Protein AF-A0A7J9YFL6-F1 (afdb_monomer_lite)

Radius of gyration: 21.91 Å; chains: 1; bounding box: 48×43×54 Å

Structure (mmCIF, N/CA/C/O backbone):
data_AF-A0A7J9YFL6-F1
#
_entry.id   AF-A0A7J9YFL6-F1
#
loop_
_atom_site.group_PDB
_atom_site.id
_atom_site.type_symbol
_atom_site.label_atom_id
_atom_site.label_alt_id
_atom_site.label_comp_id
_atom_site.label_asym_id
_atom_site.label_entity_id
_atom_site.label_seq_id
_atom_site.pdbx_PDB_ins_code
_atom_site.Cartn_x
_atom_site.Cartn_y
_atom_site.Cartn_z
_atom_site.occupancy
_atom_site.B_iso_or_equiv
_atom_site.auth_seq_id
_atom_site.auth_comp_id
_atom_site.auth_asym_id
_atom_site.auth_atom_id
_atom_site.pdbx_PDB_model_num
ATOM 1 N N . MET A 1 1 ? -25.007 23.472 7.859 1.00 44.50 1 MET A N 1
ATOM 2 C CA . MET A 1 1 ? -24.014 23.256 6.782 1.00 44.50 1 MET A CA 1
ATOM 3 C C . MET A 1 1 ? -22.906 22.399 7.370 1.00 44.50 1 MET A C 1
ATOM 5 O O . MET A 1 1 ? -22.323 22.822 8.357 1.00 44.50 1 MET A O 1
ATOM 9 N N . SER A 1 2 ? -22.709 21.169 6.888 1.00 56.66 2 SER A N 1
ATOM 10 C CA . SER A 1 2 ? -21.661 20.284 7.422 1.00 56.66 2 SER A CA 1
ATOM 11 C C . SER A 1 2 ? -20.312 20.705 6.846 1.00 56.66 2 SER A C 1
ATOM 13 O O . SER A 1 2 ? -20.183 20.802 5.625 1.00 56.66 2 SER A O 1
ATOM 15 N N . THR A 1 3 ? -19.331 20.993 7.699 1.00 69.69 3 THR A N 1
ATOM 16 C CA . THR A 1 3 ? -17.956 21.263 7.265 1.00 69.69 3 THR A CA 1
ATOM 17 C C . THR A 1 3 ? -17.416 20.027 6.538 1.00 69.69 3 THR A C 1
ATOM 19 O O . THR A 1 3 ? -17.546 18.919 7.068 1.00 69.69 3 THR A O 1
ATOM 22 N N . PRO A 1 4 ? -16.836 20.168 5.333 1.00 81.75 4 PRO A N 1
ATOM 23 C CA . PRO A 1 4 ? -16.277 19.032 4.613 1.00 81.75 4 PRO A CA 1
ATOM 24 C C . PRO A 1 4 ? -15.150 18.388 5.426 1.00 81.75 4 PRO A C 1
ATOM 26 O O . PRO A 1 4 ? -14.317 19.082 6.011 1.00 81.75 4 PRO A O 1
ATOM 29 N N . LEU A 1 5 ? -15.128 17.053 5.465 1.00 87.81 5 LEU A N 1
ATOM 30 C CA . LEU A 1 5 ? -14.093 16.313 6.183 1.00 87.81 5 LEU A CA 1
ATOM 31 C C . LEU A 1 5 ? -12.713 16.560 5.554 1.00 87.81 5 LEU A C 1
ATOM 33 O O . LEU A 1 5 ? -12.601 16.597 4.320 1.00 87.81 5 LEU A O 1
ATOM 37 N N . PRO A 1 6 ? -11.654 16.679 6.375 1.00 92.31 6 PRO A N 1
ATOM 38 C CA . PRO A 1 6 ? -10.295 16.771 5.869 1.00 92.31 6 PRO A CA 1
ATOM 39 C C . PRO A 1 6 ? -9.916 15.492 5.122 1.00 92.31 6 PRO A C 1
ATOM 41 O O . PRO A 1 6 ? -10.384 14.392 5.427 1.00 92.31 6 PRO A O 1
ATOM 44 N N . GLU A 1 7 ? -9.055 15.639 4.123 1.00 91.00 7 GLU A N 1
ATOM 45 C CA . GLU A 1 7 ? -8.517 14.499 3.393 1.00 91.00 7 GLU A CA 1
ATOM 46 C C . GLU A 1 7 ? -7.484 13.754 4.240 1.00 91.00 7 GLU A C 1
ATOM 48 O O . GLU A 1 7 ? -6.645 14.375 4.893 1.00 91.00 7 GLU A O 1
ATOM 53 N N . LEU A 1 8 ? -7.527 12.420 4.221 1.00 90.81 8 LEU A N 1
ATOM 54 C CA . LEU A 1 8 ? -6.522 11.604 4.889 1.00 90.81 8 LEU A CA 1
ATOM 55 C C . LEU A 1 8 ? -5.181 11.700 4.139 1.00 90.81 8 LEU A C 1
ATOM 57 O O . LEU A 1 8 ? -5.118 11.279 2.980 1.00 90.81 8 LEU A O 1
ATOM 61 N N . PRO A 1 9 ? -4.083 12.155 4.772 1.00 90.12 9 PRO A N 1
ATOM 62 C CA . PRO A 1 9 ? -2.817 12.314 4.070 1.00 90.12 9 PRO A CA 1
ATOM 63 C C . PRO A 1 9 ? -2.311 11.009 3.467 1.00 90.12 9 PRO A C 1
ATOM 65 O O . PRO A 1 9 ? -2.304 9.951 4.098 1.00 90.12 9 PRO A O 1
ATOM 68 N N . SER A 1 10 ? -1.875 11.090 2.216 1.00 87.62 10 SER A N 1
ATOM 69 C CA . SER A 1 10 ? -1.287 9.972 1.472 1.00 87.62 10 SER A CA 1
ATOM 70 C C . SER A 1 10 ? 0.238 9.913 1.562 1.00 87.62 10 SER A C 1
ATOM 72 O O . SER A 1 10 ? 0.836 8.905 1.173 1.00 87.62 10 SER A O 1
ATOM 74 N N . ASP A 1 11 ? 0.859 10.985 2.048 1.00 86.25 11 ASP A N 1
ATOM 75 C CA . ASP A 1 11 ? 2.299 11.090 2.220 1.00 86.25 11 ASP A CA 1
ATOM 76 C C . ASP A 1 11 ? 2.753 10.308 3.460 1.00 86.25 11 ASP A C 1
ATOM 78 O O . ASP A 1 11 ? 2.223 10.466 4.558 1.00 86.25 11 ASP A O 1
ATOM 82 N N . SER A 1 12 ? 3.752 9.449 3.280 1.00 86.25 12 SER A N 1
ATOM 83 C CA . SER A 1 12 ? 4.366 8.679 4.361 1.00 86.25 12 SER A CA 1
ATOM 84 C C . SER A 1 12 ? 5.232 9.506 5.313 1.00 86.25 12 SER A C 1
ATOM 86 O O . SER A 1 12 ? 5.595 8.999 6.372 1.00 86.25 12 SER A O 1
ATOM 88 N N . ALA A 1 13 ? 5.595 10.737 4.945 1.00 89.06 13 ALA A N 1
ATOM 89 C CA . ALA A 1 13 ? 6.302 11.666 5.822 1.00 89.06 13 ALA A CA 1
ATOM 90 C C . ALA A 1 13 ? 5.373 12.313 6.862 1.00 89.06 13 ALA A C 1
ATOM 92 O O . ALA A 1 13 ? 5.846 12.802 7.884 1.00 89.06 13 ALA A O 1
ATOM 93 N N . ILE A 1 14 ? 4.059 12.283 6.622 1.00 91.00 14 ILE A N 1
ATOM 94 C CA . ILE A 1 14 ? 3.061 12.929 7.469 1.00 91.00 14 ILE A CA 1
ATOM 95 C C . ILE A 1 14 ? 2.416 11.881 8.379 1.00 91.00 14 ILE A C 1
ATOM 97 O O . ILE A 1 14 ? 1.869 10.875 7.917 1.00 91.00 14 ILE A O 1
ATOM 101 N N . GLU A 1 15 ? 2.470 12.127 9.685 1.00 94.25 15 GLU A N 1
ATOM 102 C CA . GLU A 1 15 ? 1.662 11.418 10.675 1.00 94.25 15 GLU A CA 1
ATOM 103 C C . GLU A 1 15 ? 0.515 12.325 11.125 1.00 94.25 15 GLU A C 1
ATOM 105 O O . GLU A 1 15 ? 0.723 13.501 11.420 1.00 94.25 15 GLU A O 1
ATOM 110 N N . VAL A 1 16 ? -0.698 11.779 11.179 1.00 94.94 16 VAL A N 1
ATOM 111 C CA . VAL A 1 16 ? -1.877 12.479 11.698 1.00 94.94 16 VAL A CA 1
ATOM 112 C C . VAL A 1 16 ? -2.422 11.761 12.912 1.00 94.94 16 VAL A C 1
ATOM 114 O O . VAL A 1 16 ? -2.411 10.534 12.963 1.00 94.94 16 VAL A O 1
ATOM 117 N N . THR A 1 17 ? -2.919 12.521 13.881 1.00 95.81 17 THR A N 1
ATOM 118 C CA . THR A 1 17 ? -3.626 11.976 15.042 1.00 95.81 17 THR A CA 1
ATOM 119 C C . THR A 1 17 ? -5.070 12.445 15.011 1.00 95.81 17 THR A C 1
ATOM 121 O O . THR A 1 17 ? -5.335 13.605 14.704 1.00 95.81 17 THR A O 1
ATOM 124 N N . ALA A 1 18 ? -6.000 11.539 15.294 1.00 94.69 18 ALA A N 1
ATOM 125 C CA . ALA A 1 18 ? -7.423 11.839 15.317 1.00 94.69 18 ALA A CA 1
ATOM 126 C C . ALA A 1 18 ? -8.166 10.940 16.304 1.00 94.69 18 ALA A C 1
ATOM 128 O O . ALA A 1 18 ? -7.716 9.838 16.620 1.00 94.69 18 ALA A O 1
ATOM 129 N N . GLU A 1 19 ? -9.331 11.403 16.746 1.00 95.12 19 GLU A N 1
ATOM 130 C CA . GLU A 1 19 ? -10.288 10.570 17.461 1.00 95.12 19 GLU A CA 1
ATOM 131 C C . GLU A 1 19 ? -11.126 9.780 16.452 1.00 95.12 19 GLU A C 1
ATOM 133 O O . GLU A 1 19 ? -11.719 10.341 15.528 1.00 95.12 19 GLU A O 1
ATOM 138 N N . ALA A 1 20 ? -11.146 8.466 16.619 1.00 94.00 20 ALA A N 1
ATOM 139 C CA . ALA A 1 20 ? -11.902 7.533 15.809 1.00 94.00 20 ALA A CA 1
ATOM 140 C C . ALA A 1 20 ? -13.027 6.912 16.639 1.00 94.00 20 ALA A C 1
ATOM 142 O O . ALA A 1 20 ? -12.893 6.776 17.852 1.00 94.00 20 ALA A O 1
ATOM 143 N N . ILE A 1 21 ? -14.117 6.505 15.993 1.00 94.94 21 ILE A N 1
ATOM 144 C CA . ILE A 1 21 ? -15.266 5.895 16.671 1.00 94.94 21 ILE A CA 1
ATOM 145 C C . ILE A 1 21 ? -15.431 4.468 16.171 1.00 94.94 21 ILE A C 1
ATOM 147 O O . ILE A 1 21 ? -15.525 4.230 14.964 1.00 94.94 21 ILE A O 1
ATOM 151 N N . THR A 1 22 ? -15.492 3.507 17.081 1.00 94.00 22 THR A N 1
ATOM 152 C CA . THR A 1 22 ? -15.840 2.132 16.729 1.00 94.00 22 THR A CA 1
ATOM 153 C C . THR A 1 22 ? -17.333 2.032 16.441 1.00 94.00 22 THR A C 1
ATOM 155 O O . THR A 1 22 ? -18.182 2.460 17.218 1.00 94.00 22 THR A O 1
ATOM 158 N N . THR A 1 23 ? -17.682 1.495 15.282 1.00 93.88 23 THR A N 1
ATOM 159 C CA . THR A 1 23 ? -19.060 1.405 14.798 1.00 93.88 23 THR A CA 1
ATOM 160 C C . THR A 1 23 ? -19.306 -0.005 14.293 1.00 93.88 23 THR A C 1
ATOM 162 O O . THR A 1 23 ? -18.478 -0.550 13.560 1.00 93.88 23 THR A O 1
ATOM 165 N N . ASP A 1 24 ? -20.432 -0.598 14.683 1.00 92.88 24 ASP A N 1
ATOM 166 C CA . ASP A 1 24 ? -20.901 -1.830 14.056 1.00 92.88 24 ASP A CA 1
ATOM 167 C C . ASP A 1 24 ? -21.482 -1.498 12.679 1.00 92.88 24 ASP A C 1
ATOM 169 O O . ASP A 1 24 ? -22.399 -0.685 12.547 1.00 92.88 24 ASP A O 1
ATOM 173 N N . VAL A 1 25 ? -20.914 -2.111 11.647 1.00 89.81 25 VAL A N 1
ATOM 174 C CA . VAL A 1 25 ? -21.395 -2.015 10.277 1.00 89.81 25 VAL A CA 1
ATOM 175 C C . VAL A 1 25 ? -21.675 -3.426 9.783 1.00 89.81 25 VAL A C 1
ATOM 177 O O . VAL A 1 25 ? -20.756 -4.173 9.451 1.00 89.81 25 VAL A O 1
ATOM 180 N N . SER A 1 26 ? -22.958 -3.785 9.702 1.00 89.06 26 SER A N 1
ATOM 181 C CA . SER A 1 26 ? -23.414 -5.103 9.228 1.00 89.06 26 SER A CA 1
ATOM 182 C C . SER A 1 26 ? -22.810 -6.284 10.009 1.00 89.06 26 SER A C 1
ATOM 184 O O . SER A 1 26 ? -22.372 -7.269 9.413 1.00 89.06 26 SER A O 1
ATOM 186 N N . GLY A 1 27 ? -22.738 -6.180 11.340 1.00 88.69 27 GLY A N 1
ATOM 187 C CA . GLY A 1 27 ? -22.167 -7.202 12.223 1.00 88.69 27 GLY A CA 1
ATOM 188 C C . GLY A 1 27 ? -20.637 -7.210 12.246 1.00 88.69 27 GLY A C 1
ATOM 189 O O . GLY A 1 27 ? -20.019 -8.151 12.748 1.00 88.69 27 GLY A O 1
ATOM 190 N N . GLN A 1 28 ? -19.997 -6.192 11.665 1.00 90.00 28 GLN A N 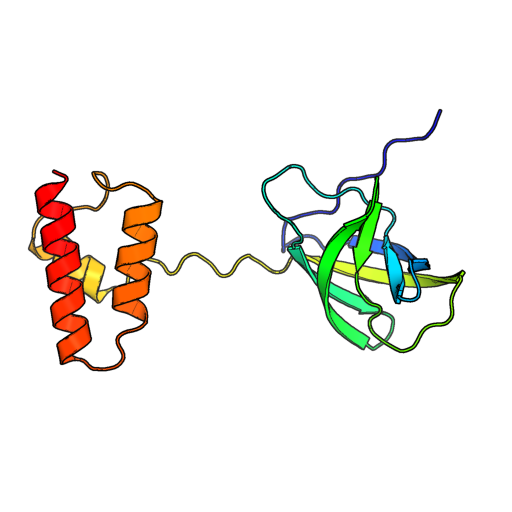1
ATOM 191 C CA . GLN A 1 28 ? -18.551 -6.024 11.690 1.00 90.00 28 GLN A CA 1
ATOM 192 C C . GLN A 1 28 ? -18.186 -4.745 12.422 1.00 90.00 28 GLN A C 1
ATOM 194 O O . GLN A 1 28 ? -18.510 -3.646 11.979 1.00 90.00 28 GLN A O 1
ATOM 199 N N . LEU A 1 29 ? -17.423 -4.884 13.503 1.00 93.25 29 LEU A N 1
ATOM 200 C CA . LEU A 1 29 ? -16.865 -3.730 14.186 1.00 93.25 29 LEU A CA 1
ATOM 201 C C . LEU A 1 29 ? -15.764 -3.092 13.330 1.00 93.25 29 LEU A C 1
ATOM 203 O O . LEU A 1 29 ? -14.748 -3.726 13.008 1.00 93.25 29 LEU A O 1
ATOM 207 N N . LEU A 1 30 ? -15.980 -1.832 12.966 1.00 94.94 30 LEU A N 1
ATOM 208 C CA . LEU A 1 30 ? -15.056 -0.995 12.215 1.00 94.94 30 LEU A CA 1
ATOM 209 C C . LEU A 1 30 ? -14.657 0.220 13.041 1.00 94.94 30 LEU A C 1
ATOM 211 O O . LEU A 1 30 ? -15.452 0.771 13.789 1.00 94.94 30 LEU A O 1
ATOM 215 N N . LEU A 1 31 ? -13.426 0.671 12.858 1.00 95.00 31 LEU A N 1
ATOM 216 C CA . LEU A 1 31 ? -12.934 1.939 13.364 1.00 95.00 31 LEU A CA 1
ATOM 217 C C . LEU A 1 31 ? -13.167 3.013 12.295 1.00 95.00 31 LEU A C 1
ATOM 219 O O . LEU A 1 31 ? -12.503 2.994 11.255 1.00 95.00 31 LEU A O 1
ATOM 223 N N . VAL A 1 32 ? -14.115 3.918 12.540 1.00 95.19 32 VAL A N 1
ATOM 224 C CA . VAL A 1 32 ? -14.492 5.010 11.634 1.00 95.19 32 VAL A CA 1
ATOM 225 C C . VAL A 1 32 ? -13.681 6.257 11.966 1.00 95.19 32 VAL A C 1
ATOM 227 O O . VAL A 1 32 ? -13.661 6.726 13.102 1.00 95.19 32 VAL A O 1
ATOM 230 N N . LEU A 1 33 ? -13.017 6.800 10.952 1.00 95.00 33 LEU A N 1
ATOM 231 C CA . LEU A 1 33 ? -12.080 7.909 11.056 1.00 95.00 33 LEU A CA 1
ATOM 232 C C . LEU A 1 33 ? -12.712 9.213 10.535 1.00 95.00 33 LEU A C 1
ATOM 234 O O . LEU A 1 33 ? -13.501 9.177 9.584 1.00 95.00 33 LEU A O 1
ATOM 238 N N . PRO A 1 34 ? -12.343 10.383 11.090 1.00 94.88 34 PRO A N 1
ATOM 239 C CA . PRO A 1 34 ? -12.900 11.679 10.702 1.00 94.88 34 PRO A CA 1
ATOM 240 C C . PRO A 1 34 ? -12.207 12.258 9.456 1.00 94.88 34 PRO A C 1
ATOM 242 O O . PRO A 1 34 ? -11.945 13.455 9.380 1.00 94.88 34 PRO A O 1
ATOM 245 N N . PHE A 1 35 ? -11.898 11.411 8.474 1.00 93.88 35 PHE A N 1
ATOM 246 C CA . PHE A 1 35 ? -11.253 11.816 7.229 1.00 93.88 35 PHE A CA 1
ATOM 247 C C . PHE A 1 35 ? -12.007 11.271 6.029 1.00 93.88 35 PHE A C 1
ATOM 249 O O . PHE A 1 35 ? -12.477 10.130 6.061 1.00 93.88 35 PHE A O 1
ATOM 256 N N . ARG A 1 36 ? -12.029 12.039 4.941 1.00 91.25 36 ARG A N 1
ATOM 257 C CA . ARG A 1 36 ? -12.367 11.510 3.617 1.00 91.25 36 ARG A CA 1
ATOM 258 C C . ARG A 1 36 ? -11.140 10.859 2.982 1.00 91.25 36 ARG A C 1
ATOM 260 O O . ARG A 1 36 ? -10.001 11.233 3.262 1.00 91.25 36 ARG A O 1
ATOM 267 N N . MET A 1 37 ? -11.371 9.885 2.109 1.00 86.06 37 MET A N 1
ATOM 268 C CA . MET A 1 37 ? -10.293 9.274 1.332 1.00 86.06 37 MET A CA 1
ATOM 269 C C . MET A 1 37 ? -9.829 10.250 0.230 1.00 86.06 37 MET A C 1
ATOM 271 O O . MET A 1 37 ? -10.689 10.916 -0.354 1.00 86.06 37 MET A O 1
ATOM 275 N N . PRO A 1 38 ? -8.522 10.325 -0.082 1.00 79.19 38 PRO A N 1
ATOM 276 C CA . PRO A 1 38 ? -8.024 11.013 -1.272 1.00 79.19 38 PRO A CA 1
ATOM 277 C C . PRO A 1 38 ? -8.688 10.505 -2.550 1.00 79.19 38 PRO A C 1
ATOM 279 O O . PRO A 1 38 ? -8.979 9.310 -2.668 1.00 79.19 38 PRO A O 1
ATOM 282 N N . GLU A 1 39 ? -8.895 11.398 -3.514 1.00 68.19 39 GLU A N 1
ATOM 283 C CA . GLU A 1 39 ? -9.41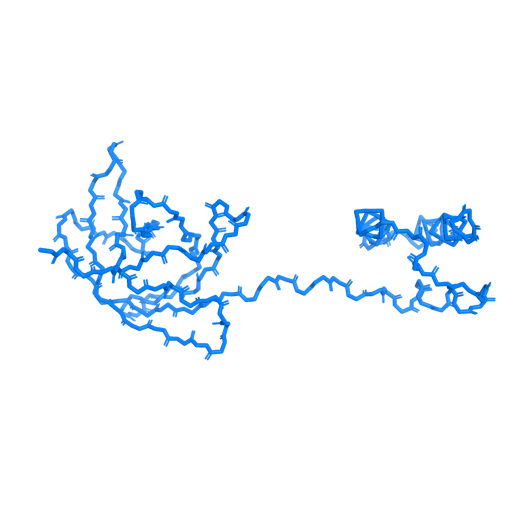9 11.029 -4.829 1.00 68.19 39 GLU A CA 1
ATOM 284 C C . GLU A 1 39 ? -8.381 10.208 -5.616 1.00 68.19 39 GLU A C 1
ATOM 286 O O . GLU A 1 39 ? -7.201 10.551 -5.676 1.00 68.19 39 GLU A O 1
ATOM 291 N N . GLY A 1 40 ? -8.804 9.072 -6.184 1.00 65.56 40 GLY A N 1
ATOM 292 C CA . GLY A 1 40 ? -7.935 8.177 -6.955 1.00 65.56 40 GLY A CA 1
ATOM 293 C C . GLY A 1 40 ? -8.407 6.718 -6.995 1.00 65.56 40 GLY A C 1
ATOM 294 O O . GLY A 1 40 ? -9.367 6.330 -6.332 1.00 65.56 40 GLY A O 1
ATOM 295 N N . ALA A 1 41 ? -7.700 5.877 -7.759 1.00 53.91 41 ALA A N 1
ATOM 296 C CA . ALA A 1 41 ? -8.088 4.499 -8.109 1.00 53.91 41 ALA A CA 1
ATOM 297 C C . ALA A 1 41 ? -8.041 3.456 -6.960 1.00 53.91 41 ALA A C 1
ATOM 299 O O . ALA A 1 41 ? -8.089 2.248 -7.198 1.00 53.91 41 ALA A O 1
ATOM 300 N N . SER A 1 42 ? -7.910 3.873 -5.701 1.00 59.41 42 SER A N 1
ATOM 301 C CA . SER A 1 42 ? -7.625 2.965 -4.586 1.00 59.41 42 SER A CA 1
ATOM 302 C C . SER A 1 42 ? -8.896 2.547 -3.835 1.00 59.41 42 SER A C 1
ATOM 304 O O . SER A 1 42 ? -9.486 3.348 -3.113 1.00 59.41 42 SER A O 1
ATOM 306 N N . ARG A 1 43 ? -9.230 1.245 -3.875 1.00 69.25 43 ARG A N 1
ATOM 307 C CA . ARG A 1 43 ? -10.221 0.600 -2.976 1.00 69.25 43 ARG A CA 1
ATOM 308 C C . ARG A 1 43 ? -9.841 0.679 -1.484 1.00 69.25 43 ARG A C 1
ATOM 310 O O . ARG A 1 43 ? -10.668 0.404 -0.623 1.00 69.25 43 ARG A O 1
ATOM 317 N N . GLY A 1 44 ? -8.598 1.043 -1.175 1.00 83.81 44 GLY A N 1
ATOM 318 C CA . GLY A 1 44 ? -8.078 1.206 0.176 1.00 83.81 44 GLY A CA 1
ATOM 319 C C . GLY A 1 44 ? -6.553 1.305 0.173 1.00 83.81 44 GLY A C 1
ATOM 320 O O . GLY A 1 44 ? -5.886 0.725 -0.685 1.00 83.81 44 GLY A O 1
ATOM 321 N N . ARG A 1 45 ? -5.983 2.027 1.138 1.00 88.00 45 ARG A N 1
ATOM 322 C CA . ARG A 1 45 ? -4.536 2.262 1.249 1.00 88.00 45 ARG A CA 1
ATOM 323 C C . ARG A 1 45 ? -4.016 1.768 2.589 1.00 88.00 45 ARG A C 1
ATOM 325 O O . ARG A 1 45 ? -4.725 1.771 3.589 1.00 88.00 45 ARG A O 1
ATOM 332 N N . ARG A 1 46 ? -2.769 1.295 2.607 1.00 91.62 46 ARG A N 1
ATOM 333 C CA . ARG A 1 46 ? -2.131 0.797 3.828 1.00 91.62 46 ARG A CA 1
ATOM 334 C C . ARG A 1 46 ? -1.617 1.950 4.675 1.00 91.62 46 ARG A C 1
ATOM 336 O O . ARG A 1 46 ? -0.827 2.763 4.199 1.00 91.62 46 ARG A O 1
ATOM 343 N N . TYR A 1 47 ? -2.008 1.941 5.937 1.00 93.69 47 TYR A N 1
ATOM 344 C CA . TYR A 1 47 ? -1.525 2.847 6.962 1.00 93.69 47 TYR A CA 1
ATOM 345 C C . TYR A 1 47 ? -0.955 2.045 8.120 1.00 93.69 47 TYR A C 1
ATOM 347 O O . TYR A 1 47 ? -1.418 0.946 8.440 1.00 93.69 47 TYR A O 1
ATOM 355 N N . ARG A 1 48 ? 0.068 2.610 8.749 1.00 95.00 48 ARG A N 1
ATOM 356 C CA . ARG A 1 48 ? 0.478 2.215 10.086 1.00 95.00 48 ARG A CA 1
ATOM 357 C C . ARG A 1 48 ? -0.437 2.950 11.059 1.00 95.00 48 ARG A C 1
ATOM 359 O O . ARG A 1 48 ? -0.416 4.176 11.098 1.00 95.00 48 ARG A O 1
ATOM 366 N N . LEU A 1 49 ? -1.253 2.180 11.764 1.00 95.19 49 LEU A N 1
ATOM 367 C CA . LEU A 1 49 ? -2.178 2.614 12.799 1.00 95.19 49 LEU A CA 1
ATOM 368 C C . LEU A 1 49 ? -1.517 2.387 14.159 1.00 95.19 49 LEU A C 1
ATOM 370 O O . LEU A 1 49 ? -1.023 1.289 14.427 1.00 95.19 49 LEU A O 1
ATOM 374 N N . ARG A 1 50 ? -1.523 3.405 15.015 1.00 94.12 50 ARG A N 1
ATOM 375 C CA . ARG A 1 50 ? -1.112 3.303 16.416 1.00 94.12 50 ARG A CA 1
ATOM 376 C C . ARG A 1 50 ? -2.287 3.666 17.315 1.00 94.12 50 ARG A C 1
ATOM 378 O O . ARG A 1 50 ? -2.879 4.724 17.133 1.00 94.12 50 ARG A O 1
ATOM 385 N N . CYS A 1 51 ? -2.601 2.790 18.260 1.00 89.75 51 CYS A N 1
ATOM 386 C CA . CYS A 1 51 ? -3.680 2.917 19.233 1.00 89.75 51 CYS A CA 1
ATOM 387 C C . CYS A 1 51 ? -3.107 2.568 20.612 1.00 89.75 51 CYS A C 1
ATOM 389 O O . CYS A 1 51 ? -2.830 1.400 20.886 1.00 89.75 51 CYS A O 1
ATOM 391 N N . GLY A 1 52 ? -2.856 3.575 21.452 1.00 85.62 52 GLY A N 1
ATOM 392 C CA . GLY A 1 52 ? -2.125 3.379 22.707 1.00 85.62 52 GLY A CA 1
ATOM 393 C C . GLY A 1 52 ? -0.740 2.760 22.470 1.00 85.62 52 GLY A C 1
ATOM 394 O O . GLY A 1 52 ? 0.079 3.315 21.733 1.00 85.62 52 GLY A O 1
ATOM 395 N N . THR A 1 53 ? -0.489 1.598 23.075 1.00 85.88 53 THR A N 1
ATOM 396 C CA . THR A 1 53 ? 0.755 0.820 22.926 1.00 85.88 53 THR A CA 1
ATOM 397 C C . THR A 1 53 ? 0.757 -0.101 21.702 1.00 85.88 53 THR A C 1
ATOM 399 O O . THR A 1 53 ? 1.813 -0.599 21.311 1.00 85.88 53 THR A O 1
ATOM 402 N N . VAL A 1 54 ? -0.399 -0.318 21.067 1.00 89.31 54 VAL A N 1
ATOM 403 C CA . VAL A 1 54 ? -0.539 -1.221 19.922 1.00 89.31 54 VAL A CA 1
ATOM 404 C C . VAL A 1 54 ? -0.203 -0.482 18.633 1.00 89.31 54 VAL A C 1
ATOM 406 O O . VAL A 1 54 ? -0.757 0.578 18.333 1.00 89.31 54 VAL A O 1
ATOM 409 N N . GLN A 1 55 ? 0.673 -1.074 17.823 1.00 92.94 55 GLN A N 1
ATOM 410 C CA . GLN A 1 55 ? 0.996 -0.586 16.487 1.00 92.94 55 GLN A CA 1
ATOM 411 C C . GLN A 1 55 ? 0.765 -1.685 15.456 1.00 92.94 55 GLN A C 1
ATOM 413 O O . GLN A 1 55 ? 1.358 -2.759 15.529 1.00 92.94 55 GLN A O 1
ATOM 418 N N . VAL A 1 56 ? -0.054 -1.400 14.446 1.00 94.31 56 VAL A N 1
ATOM 419 C CA . VAL A 1 56 ? -0.449 -2.393 13.451 1.00 94.31 56 VAL A CA 1
ATOM 420 C C . VAL A 1 56 ? -0.624 -1.778 12.067 1.00 94.31 56 VAL A C 1
ATOM 422 O O . VAL A 1 56 ? -0.896 -0.591 11.913 1.00 94.31 56 VAL A O 1
ATOM 425 N N . VAL A 1 57 ? -0.452 -2.584 11.023 1.00 93.94 57 VAL A N 1
ATOM 426 C CA . VAL A 1 57 ? -0.767 -2.169 9.653 1.00 93.94 57 VAL A CA 1
ATOM 427 C C . VAL A 1 57 ? -2.227 -2.490 9.343 1.00 93.94 57 VAL A C 1
ATOM 429 O O . VAL A 1 57 ? -2.688 -3.615 9.558 1.00 93.94 57 VAL A O 1
ATOM 432 N N . ARG A 1 58 ? -2.954 -1.507 8.808 1.00 93.44 58 ARG A N 1
ATOM 433 C CA . ARG A 1 58 ? -4.344 -1.654 8.364 1.00 93.44 58 ARG A CA 1
ATOM 434 C C . ARG A 1 58 ? -4.535 -1.071 6.977 1.00 93.44 58 ARG A C 1
ATOM 436 O O . ARG A 1 58 ? -3.879 -0.105 6.593 1.00 93.44 58 ARG A O 1
ATOM 443 N N . VAL A 1 59 ? -5.446 -1.676 6.226 1.00 92.31 59 VAL A N 1
ATOM 444 C CA . VAL A 1 59 ? -5.992 -1.051 5.025 1.00 92.31 59 VAL A CA 1
ATOM 445 C C . VAL A 1 59 ? -7.112 -0.127 5.479 1.00 92.31 59 VAL A C 1
ATOM 447 O O . VAL A 1 59 ? -8.073 -0.582 6.096 1.00 92.31 59 VAL A O 1
ATOM 450 N N . ILE A 1 60 ? -6.955 1.159 5.191 1.00 93.31 60 ILE A N 1
ATOM 451 C CA . ILE A 1 60 ? -7.996 2.164 5.351 1.00 93.31 60 ILE A CA 1
ATOM 452 C C . ILE A 1 60 ? -8.732 2.266 4.028 1.00 93.31 60 ILE A C 1
ATOM 454 O O . ILE A 1 60 ? -8.109 2.455 2.981 1.00 93.31 60 ILE A O 1
ATOM 458 N N . PHE A 1 61 ? -10.043 2.101 4.075 1.00 91.88 61 PHE A N 1
ATOM 459 C CA . PHE A 1 61 ? -10.922 2.124 2.916 1.00 91.88 61 PHE A CA 1
ATOM 460 C C . PHE A 1 61 ? -12.019 3.166 3.105 1.00 91.88 61 PHE A C 1
ATOM 462 O O . PHE A 1 61 ? -12.246 3.668 4.206 1.00 91.88 61 PHE A O 1
ATOM 469 N N . ARG A 1 62 ? -12.686 3.515 2.007 1.00 91.75 62 ARG A N 1
ATOM 470 C CA . ARG A 1 62 ? -13.796 4.465 2.021 1.00 91.75 62 ARG A CA 1
ATOM 471 C C . ARG A 1 62 ? -15.050 3.800 2.589 1.00 91.75 62 ARG A C 1
ATOM 473 O O . ARG A 1 62 ? -15.438 2.732 2.127 1.00 91.75 62 ARG A O 1
ATOM 480 N N . LEU A 1 63 ? -15.696 4.467 3.537 1.00 90.12 63 LEU A N 1
ATOM 481 C CA . LEU A 1 63 ? -17.007 4.117 4.073 1.00 90.12 63 LEU A CA 1
ATOM 482 C C . LEU A 1 63 ? -17.886 5.370 3.989 1.00 90.12 63 LEU A C 1
ATOM 484 O O . LEU A 1 63 ? -17.733 6.289 4.788 1.00 90.12 63 LEU A O 1
ATOM 488 N N . HIS A 1 64 ? -18.765 5.422 2.986 1.00 87.19 64 HIS A N 1
ATOM 489 C CA . HIS A 1 64 ? -19.553 6.612 2.635 1.00 87.19 64 HIS A CA 1
ATOM 490 C C . HIS A 1 64 ? -18.679 7.858 2.364 1.00 87.19 64 HIS A C 1
ATOM 492 O O . HIS A 1 64 ? -17.903 7.876 1.402 1.00 87.19 64 HIS A O 1
ATOM 498 N N . ASP A 1 65 ? -18.825 8.905 3.175 1.00 87.88 65 ASP A N 1
ATOM 499 C CA . ASP A 1 65 ? -18.062 10.158 3.161 1.00 87.88 65 ASP A CA 1
ATOM 500 C C . ASP A 1 65 ? -16.790 10.095 4.025 1.00 87.88 65 ASP A C 1
ATOM 502 O O . ASP A 1 65 ? -15.956 10.999 3.980 1.00 87.88 65 ASP A O 1
ATOM 506 N N . ARG A 1 66 ? -16.620 9.005 4.777 1.00 91.75 66 ARG A N 1
ATOM 507 C CA . ARG A 1 66 ? -15.540 8.789 5.737 1.00 91.75 66 ARG A CA 1
ATOM 508 C C . ARG A 1 66 ? -14.587 7.693 5.287 1.00 91.75 66 ARG A C 1
ATOM 510 O O . ARG A 1 66 ? -14.720 7.063 4.234 1.00 91.75 66 ARG A O 1
ATOM 517 N N . THR A 1 67 ? -13.602 7.460 6.133 1.00 93.56 67 THR A N 1
ATOM 518 C CA . THR A 1 67 ? -12.658 6.360 6.032 1.00 93.56 67 THR A CA 1
ATOM 519 C C . THR A 1 67 ? -12.845 5.419 7.210 1.00 93.56 67 THR A C 1
ATOM 521 O O . THR A 1 67 ? -13.245 5.830 8.298 1.00 93.56 67 THR A O 1
ATOM 524 N N . ALA A 1 68 ? -12.590 4.135 6.992 1.00 94.62 68 ALA A N 1
ATOM 525 C CA . ALA A 1 68 ? -12.727 3.115 8.016 1.00 94.62 68 ALA A CA 1
ATOM 526 C C . ALA A 1 68 ? -11.644 2.046 7.885 1.00 94.62 68 ALA A C 1
ATOM 528 O O . ALA A 1 68 ? -11.044 1.856 6.823 1.00 94.62 68 ALA A O 1
ATOM 529 N N . CYS A 1 69 ? -11.389 1.339 8.980 1.00 94.12 69 CYS A N 1
ATOM 530 C CA . CYS A 1 69 ? -10.539 0.155 8.997 1.00 94.12 69 CYS A CA 1
ATOM 531 C C . CYS A 1 69 ? -10.961 -0.809 10.110 1.00 94.12 69 CYS A C 1
ATOM 533 O O . CYS A 1 69 ? -11.829 -0.499 10.920 1.00 94.12 69 CYS A O 1
ATOM 535 N N . ARG A 1 70 ? -10.354 -1.996 10.167 1.00 93.25 70 ARG A N 1
ATOM 536 C CA . ARG A 1 70 ? -10.540 -2.894 11.315 1.00 93.25 70 ARG A CA 1
ATOM 537 C C . ARG A 1 70 ? -9.789 -2.352 12.540 1.00 93.25 70 ARG A C 1
ATOM 539 O O . ARG A 1 70 ? -8.638 -1.938 12.364 1.00 93.25 70 ARG A O 1
ATOM 546 N N . PRO A 1 71 ? -10.376 -2.415 13.751 1.00 89.69 71 PRO A N 1
ATOM 547 C CA . PRO A 1 71 ? -9.699 -2.033 14.988 1.00 89.69 71 PRO A CA 1
ATOM 548 C C . PRO A 1 71 ? -8.330 -2.712 15.157 1.00 89.69 71 PRO A C 1
ATOM 550 O O . PRO A 1 71 ? -8.053 -3.775 14.582 1.00 89.69 71 PRO A O 1
ATOM 553 N N . ALA A 1 72 ? -7.435 -2.064 15.902 1.00 84.12 72 ALA A N 1
ATOM 554 C CA . ALA A 1 72 ? -6.117 -2.619 16.201 1.00 84.12 72 ALA A CA 1
ATOM 555 C C . ALA A 1 72 ? -6.192 -3.770 17.215 1.00 84.12 72 ALA A C 1
ATOM 557 O O . ALA A 1 72 ? -5.436 -4.729 17.077 1.00 84.12 72 ALA A O 1
ATOM 558 N N . ASP A 1 73 ? -7.131 -3.671 18.153 1.00 80.69 73 ASP A N 1
ATOM 559 C CA . ASP A 1 73 ? -7.366 -4.599 19.257 1.00 80.69 73 ASP A CA 1
ATOM 560 C C . ASP A 1 73 ? -8.880 -4.805 19.464 1.00 80.69 73 ASP A C 1
ATOM 562 O O . ASP A 1 73 ? -9.691 -4.213 18.740 1.00 80.69 73 ASP A O 1
ATOM 566 N N . THR A 1 74 ? -9.274 -5.639 20.426 1.00 75.56 74 THR A N 1
ATOM 567 C CA . THR A 1 74 ? -10.666 -5.743 20.873 1.00 75.56 74 THR A CA 1
ATOM 568 C C . THR A 1 74 ? -11.146 -4.390 21.382 1.00 75.56 74 THR A C 1
ATOM 570 O O . THR A 1 74 ? -10.565 -3.835 22.309 1.00 75.56 74 THR A O 1
ATOM 573 N N . ALA A 1 75 ? -12.207 -3.870 20.775 1.00 79.50 75 ALA A N 1
ATOM 574 C CA . ALA A 1 75 ? -12.849 -2.630 21.181 1.00 79.50 75 ALA A CA 1
ATOM 575 C C . ALA A 1 75 ? -14.355 -2.861 21.312 1.00 79.50 75 ALA A C 1
ATOM 577 O O . ALA A 1 75 ? -14.904 -3.765 20.675 1.00 79.50 75 ALA A O 1
ATOM 578 N N . ASN A 1 76 ? -15.023 -2.046 22.117 1.00 84.50 76 ASN A N 1
ATOM 579 C CA . ASN A 1 76 ? -16.479 -2.086 22.232 1.00 84.50 76 ASN A CA 1
ATOM 580 C C . ASN A 1 76 ? -17.113 -1.183 21.173 1.00 84.50 76 ASN A C 1
ATOM 582 O O . ASN A 1 76 ? -16.471 -0.259 20.685 1.00 84.50 76 ASN A O 1
ATOM 586 N N . ALA A 1 77 ? -18.367 -1.424 20.790 1.00 85.69 77 ALA A N 1
ATOM 587 C CA . ALA A 1 77 ? -19.083 -0.522 19.886 1.00 85.69 77 ALA A CA 1
ATOM 588 C C . ALA A 1 77 ? -19.354 0.837 20.557 1.00 85.69 77 ALA A C 1
ATOM 590 O O . ALA A 1 77 ? -19.722 0.892 21.728 1.00 85.69 77 ALA A O 1
ATOM 591 N N . GLY A 1 78 ? -19.189 1.932 19.810 1.00 87.75 78 GLY A N 1
ATOM 592 C CA . GLY A 1 78 ? -19.374 3.305 20.295 1.00 87.75 78 GLY A CA 1
ATOM 593 C C . GLY A 1 78 ? -18.176 3.886 21.054 1.00 87.75 78 GLY A C 1
ATOM 594 O O . GLY A 1 78 ? -18.228 5.03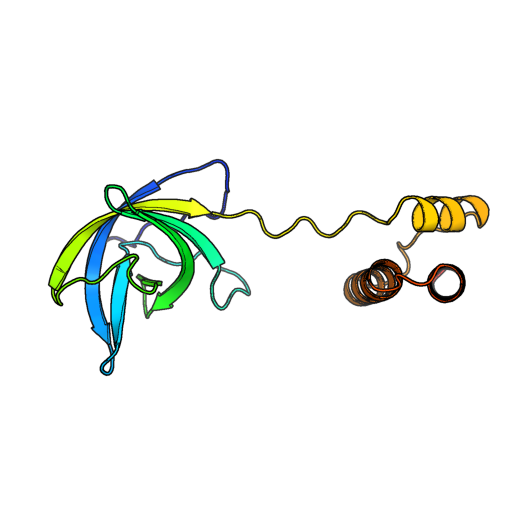3 21.496 1.00 87.75 78 GLY A O 1
ATOM 595 N N . GLU A 1 79 ? -17.094 3.125 21.192 1.00 91.19 79 GLU A N 1
ATOM 596 C CA . GLU A 1 79 ? -15.866 3.550 21.850 1.00 91.19 79 GLU A CA 1
ATOM 597 C C . GLU A 1 79 ? -15.121 4.595 21.008 1.00 91.19 79 GLU A C 1
ATOM 599 O O . GLU A 1 79 ? -14.975 4.467 19.787 1.00 91.19 79 GLU A O 1
ATOM 604 N N . ARG A 1 80 ? -14.639 5.646 21.677 1.00 93.00 80 ARG A N 1
ATOM 605 C CA . ARG A 1 80 ? -13.797 6.686 21.083 1.00 93.00 80 ARG A CA 1
ATOM 606 C C . ARG A 1 80 ? -12.339 6.381 21.366 1.00 93.00 80 ARG A C 1
ATOM 608 O O . ARG A 1 80 ? -11.946 6.242 22.519 1.00 93.00 80 ARG A O 1
ATOM 615 N N . ILE A 1 81 ? -11.547 6.296 20.306 1.00 91.38 81 ILE A N 1
ATOM 616 C CA . ILE A 1 81 ? -10.158 5.863 20.368 1.00 91.38 81 ILE A CA 1
ATOM 617 C C . ILE A 1 81 ? -9.286 6.892 19.659 1.00 91.38 81 ILE A C 1
ATOM 619 O O . ILE A 1 81 ? -9.442 7.140 18.462 1.00 91.38 81 ILE A O 1
ATOM 623 N N . THR A 1 82 ? -8.321 7.459 20.380 1.00 94.31 82 THR A N 1
ATOM 624 C CA . THR A 1 82 ? -7.279 8.291 19.773 1.00 94.31 82 THR A CA 1
ATOM 625 C C . THR A 1 82 ? -6.306 7.411 19.004 1.00 94.31 82 THR A C 1
ATOM 627 O O . THR A 1 82 ? -5.677 6.514 19.572 1.00 94.31 82 THR A O 1
ATOM 630 N N . VAL A 1 83 ? -6.147 7.691 17.712 1.00 94.31 83 VAL A N 1
ATOM 631 C CA . VAL A 1 83 ? -5.246 6.943 16.839 1.00 94.31 83 VAL A CA 1
ATOM 632 C C . VAL A 1 83 ? -4.284 7.850 16.096 1.00 94.31 83 VAL A C 1
ATOM 634 O O . VAL A 1 83 ? -4.664 8.922 15.630 1.00 94.31 83 VAL A O 1
ATOM 637 N N . SER A 1 84 ? -3.042 7.389 15.941 1.00 95.12 84 SER A N 1
ATOM 638 C CA . SER A 1 84 ? -2.077 7.984 15.014 1.00 95.12 84 SER A CA 1
ATOM 639 C C . SER A 1 84 ? -1.998 7.152 13.736 1.00 95.12 84 SER A C 1
ATOM 641 O O . SER A 1 84 ? -2.005 5.918 13.772 1.00 95.12 84 SER A O 1
ATOM 643 N N . LEU A 1 85 ? -1.923 7.831 12.598 1.00 94.88 85 LEU A N 1
ATOM 644 C CA . LEU A 1 85 ? -1.966 7.262 11.262 1.00 94.88 85 LEU A CA 1
ATOM 645 C C . LEU A 1 85 ? -0.822 7.811 10.427 1.00 94.88 85 LEU A C 1
ATOM 647 O O . LEU A 1 85 ? -0.669 9.021 10.288 1.00 94.88 85 LEU A O 1
ATOM 651 N N . ARG A 1 86 ? -0.079 6.912 9.788 1.00 94.81 86 ARG A N 1
ATOM 652 C CA . ARG A 1 86 ? 0.932 7.274 8.792 1.00 94.81 86 ARG A CA 1
ATOM 653 C C . ARG A 1 86 ? 0.809 6.384 7.572 1.00 94.81 86 ARG A C 1
ATOM 655 O O . ARG A 1 86 ? 0.764 5.155 7.705 1.00 94.81 86 ARG A O 1
ATOM 662 N N . ALA A 1 87 ? 0.759 6.987 6.388 1.00 91.62 87 ALA A N 1
ATOM 663 C CA . ALA A 1 87 ? 0.681 6.228 5.149 1.00 91.62 87 ALA A CA 1
ATOM 664 C C . ALA A 1 87 ? 1.925 5.344 5.004 1.00 91.62 87 ALA A C 1
ATOM 666 O O . ALA A 1 87 ? 3.055 5.768 5.249 1.00 91.62 87 ALA A O 1
ATOM 667 N N . ILE A 1 88 ? 1.727 4.092 4.600 1.00 89.19 88 ILE A N 1
ATOM 668 C CA . ILE A 1 88 ? 2.843 3.239 4.204 1.00 89.19 88 ILE A CA 1
ATOM 669 C C . ILE A 1 88 ? 3.113 3.534 2.731 1.00 89.19 88 ILE A C 1
ATOM 671 O O . ILE A 1 88 ? 2.168 3.483 1.932 1.00 89.19 88 ILE A O 1
ATOM 675 N N . PRO A 1 89 ? 4.370 3.830 2.349 1.00 79.69 89 PRO A N 1
ATOM 676 C CA . PRO A 1 89 ? 4.717 4.001 0.951 1.00 79.69 89 PRO A CA 1
ATOM 677 C C . PRO A 1 89 ? 4.209 2.801 0.159 1.00 79.69 89 PRO A C 1
ATOM 679 O O . PRO A 1 89 ? 4.395 1.647 0.570 1.00 79.69 89 PRO A O 1
ATOM 682 N N . ALA A 1 90 ? 3.583 3.055 -0.992 1.00 69.38 90 ALA A N 1
ATOM 683 C CA . ALA A 1 90 ? 3.453 1.995 -1.974 1.00 69.38 90 ALA A CA 1
ATOM 684 C C . ALA A 1 90 ? 4.859 1.426 -2.183 1.00 69.38 90 ALA A C 1
ATOM 686 O O . ALA A 1 90 ? 5.825 2.190 -2.275 1.00 69.38 90 ALA A O 1
ATOM 687 N N . LYS A 1 91 ? 4.987 0.094 -2.158 1.00 64.44 91 LYS A N 1
ATOM 688 C CA . LYS A 1 91 ? 6.270 -0.569 -2.403 1.00 64.44 91 LYS A CA 1
ATOM 689 C C . LYS A 1 91 ? 6.800 0.062 -3.688 1.00 64.44 91 LYS A C 1
ATOM 691 O O . LYS A 1 91 ? 6.094 -0.020 -4.695 1.00 64.44 91 LYS A O 1
ATOM 696 N N . ARG A 1 92 ? 7.930 0.788 -3.613 1.00 53.62 92 ARG A N 1
ATOM 697 C CA . ARG A 1 92 ? 8.498 1.482 -4.778 1.00 53.62 92 ARG A CA 1
ATOM 698 C C . ARG A 1 92 ? 8.453 0.479 -5.921 1.00 53.62 92 ARG A C 1
ATOM 700 O O . ARG A 1 92 ? 8.866 -0.669 -5.711 1.00 53.62 92 ARG A O 1
ATOM 707 N N . ARG A 1 93 ? 7.882 0.876 -7.066 1.00 54.09 93 ARG A N 1
ATOM 708 C CA . ARG A 1 93 ? 8.012 0.091 -8.298 1.00 54.09 93 ARG A CA 1
ATOM 709 C C . ARG A 1 93 ? 9.470 -0.318 -8.350 1.00 54.09 93 ARG A C 1
ATOM 711 O O . ARG A 1 93 ? 10.329 0.551 -8.189 1.00 54.09 93 ARG A O 1
ATOM 718 N N . ARG A 1 94 ? 9.734 -1.628 -8.369 1.00 57.66 94 ARG A N 1
ATOM 719 C CA . ARG A 1 94 ? 11.114 -2.111 -8.379 1.00 57.66 94 ARG A CA 1
ATOM 720 C C . ARG A 1 94 ? 11.762 -1.366 -9.540 1.00 57.66 94 ARG A C 1
ATOM 722 O O . ARG A 1 94 ? 11.232 -1.430 -10.647 1.00 57.66 94 ARG A O 1
ATOM 729 N N . GLY A 1 95 ? 12.795 -0.572 -9.255 1.00 70.50 95 GLY A N 1
ATOM 730 C CA . GLY A 1 95 ? 13.571 0.042 -10.325 1.00 70.50 95 GLY A CA 1
ATOM 731 C C . GLY A 1 95 ? 13.999 -1.062 -11.286 1.00 70.50 95 GLY A C 1
ATOM 732 O O . GLY A 1 95 ? 14.069 -2.228 -10.879 1.00 70.50 95 GLY A O 1
ATOM 733 N N . ILE A 1 96 ? 14.233 -0.715 -12.550 1.00 82.94 96 ILE A N 1
ATOM 734 C CA . ILE A 1 96 ? 14.694 -1.687 -13.544 1.00 82.94 96 ILE A CA 1
ATOM 735 C C . ILE A 1 96 ? 15.901 -2.423 -12.931 1.00 82.94 96 ILE A C 1
ATOM 737 O O . ILE A 1 96 ? 16.841 -1.745 -12.510 1.00 82.94 96 ILE A O 1
ATOM 741 N N . PRO A 1 97 ? 15.869 -3.760 -12.779 1.00 89.00 97 PRO A N 1
ATOM 742 C CA . PRO A 1 97 ? 16.987 -4.512 -12.221 1.00 89.00 97 PRO A CA 1
ATOM 743 C C . PRO A 1 97 ? 18.295 -4.183 -12.949 1.00 89.00 97 PRO A C 1
ATOM 745 O O . PRO A 1 97 ? 18.285 -3.947 -14.154 1.00 89.00 97 PRO A O 1
ATOM 748 N N . THR A 1 98 ? 19.418 -4.135 -12.232 1.00 89.44 98 THR A N 1
ATOM 749 C CA . THR A 1 98 ? 20.708 -3.671 -12.781 1.00 89.44 98 THR A CA 1
ATOM 750 C C . THR A 1 98 ? 21.183 -4.489 -13.977 1.00 89.44 98 THR A C 1
ATOM 752 O O . THR A 1 98 ? 21.802 -3.946 -14.883 1.00 89.44 98 THR A O 1
ATOM 755 N N . ASP A 1 99 ? 20.869 -5.779 -14.001 1.00 91.62 99 ASP A N 1
ATOM 756 C CA . ASP A 1 99 ? 21.154 -6.690 -15.107 1.00 91.62 99 ASP A CA 1
ATOM 757 C C . ASP A 1 99 ? 20.239 -6.467 -16.320 1.00 91.62 99 ASP A C 1
ATOM 759 O O . ASP A 1 99 ? 20.704 -6.548 -17.452 1.00 91.62 99 ASP A O 1
ATOM 763 N N . VAL A 1 100 ? 18.972 -6.101 -16.106 1.00 91.69 100 VAL A N 1
ATOM 764 C CA . VAL A 1 100 ? 18.090 -5.633 -17.190 1.00 91.69 100 VAL A CA 1
ATOM 765 C C . VAL A 1 100 ? 18.599 -4.303 -17.748 1.00 91.69 100 VAL A C 1
ATOM 767 O O . VAL A 1 100 ? 18.668 -4.145 -18.961 1.00 91.69 100 VAL A O 1
ATOM 770 N N . GLN A 1 101 ? 19.004 -3.361 -16.885 1.00 91.56 101 GLN A N 1
ATOM 771 C CA . GLN A 1 101 ? 19.595 -2.089 -17.322 1.00 91.56 101 GLN A CA 1
ATOM 772 C C . GLN A 1 101 ? 20.891 -2.302 -18.108 1.00 91.56 101 GLN A C 1
ATOM 774 O O . GLN A 1 101 ? 21.119 -1.615 -19.096 1.00 91.56 101 GLN A O 1
ATOM 779 N N . ALA A 1 102 ? 21.749 -3.228 -17.671 1.00 92.88 102 ALA A N 1
ATOM 780 C CA . ALA A 1 102 ? 22.963 -3.580 -18.398 1.00 92.88 102 ALA A CA 1
ATOM 781 C C . ALA A 1 102 ? 22.625 -4.132 -19.788 1.00 92.88 102 ALA A C 1
ATOM 783 O O . ALA A 1 102 ? 23.081 -3.571 -20.772 1.00 92.88 102 ALA A O 1
ATOM 784 N N . ALA A 1 103 ? 21.730 -5.120 -19.878 1.00 93.75 103 ALA A N 1
ATOM 785 C CA . ALA A 1 103 ? 21.359 -5.730 -21.154 1.00 93.75 103 ALA A CA 1
ATOM 786 C C . ALA A 1 103 ? 20.685 -4.756 -22.140 1.00 93.75 103 ALA A C 1
ATOM 788 O O . ALA A 1 103 ? 20.893 -4.866 -23.345 1.00 93.75 103 ALA A O 1
ATOM 789 N N . LEU A 1 104 ? 19.879 -3.809 -21.646 1.00 92.44 104 LEU A N 1
ATOM 790 C CA . LEU A 1 104 ? 19.289 -2.756 -22.480 1.00 92.44 104 LEU A CA 1
ATOM 791 C C . LEU A 1 104 ? 20.351 -1.768 -22.975 1.00 92.44 104 LEU A C 1
ATOM 793 O O . LEU A 1 104 ? 20.364 -1.447 -24.158 1.00 92.44 104 LEU A O 1
ATOM 797 N N . ARG A 1 105 ? 21.281 -1.348 -22.104 1.00 93.00 105 ARG A N 1
ATOM 798 C CA . ARG A 1 105 ? 22.401 -0.472 -22.489 1.00 93.00 105 ARG A CA 1
ATOM 799 C C . ARG A 1 105 ? 23.336 -1.131 -23.497 1.00 93.00 105 ARG A C 1
ATOM 801 O O . ARG A 1 105 ? 23.687 -0.486 -24.474 1.00 93.00 105 ARG A O 1
ATOM 808 N N . ASP A 1 106 ? 23.684 -2.400 -23.295 1.00 93.31 106 ASP A N 1
ATOM 809 C CA . ASP A 1 106 ? 24.527 -3.170 -24.220 1.00 93.31 106 ASP A CA 1
ATOM 810 C C . ASP A 1 106 ? 23.868 -3.331 -25.600 1.00 93.31 106 ASP A C 1
ATOM 812 O O . ASP A 1 106 ? 24.548 -3.527 -26.604 1.00 93.31 106 ASP A O 1
ATOM 8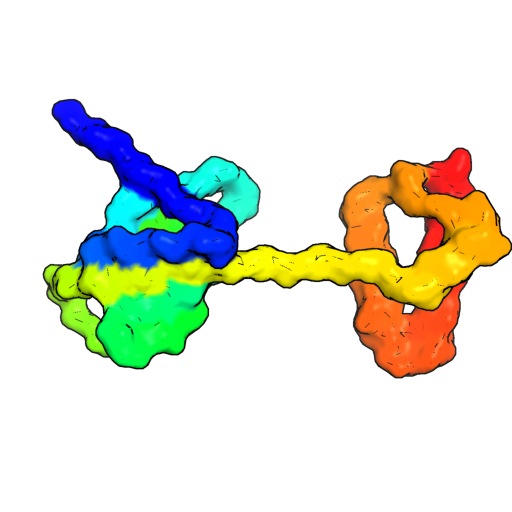16 N N . ALA A 1 107 ? 22.536 -3.260 -25.652 1.00 91.12 107 ALA A N 1
ATOM 817 C CA . ALA A 1 107 ? 21.759 -3.308 -26.881 1.00 91.12 107 ALA A CA 1
ATOM 818 C C . ALA A 1 107 ? 21.424 -1.921 -27.458 1.00 91.12 107 ALA A C 1
ATOM 820 O O . ALA A 1 107 ? 20.757 -1.885 -28.488 1.00 91.12 107 ALA A O 1
ATOM 821 N N . GLU A 1 108 ? 21.854 -0.830 -26.811 1.00 92.50 108 GLU A N 1
ATOM 822 C CA . GLU A 1 108 ? 21.512 0.561 -27.154 1.00 92.50 108 GLU A CA 1
ATOM 823 C C . GLU A 1 108 ? 19.994 0.820 -27.220 1.00 92.50 108 GLU A C 1
ATOM 825 O O . GLU A 1 108 ? 19.499 1.527 -28.092 1.00 92.50 108 GLU A O 1
ATOM 830 N N . LEU A 1 109 ? 19.238 0.231 -26.286 1.00 92.00 109 LEU A N 1
ATOM 831 C CA . LEU A 1 109 ? 17.779 0.348 -26.205 1.00 92.00 109 LEU A CA 1
ATOM 832 C C . LEU A 1 109 ? 17.331 0.986 -24.895 1.00 92.00 109 LEU A C 1
ATOM 834 O O . LEU A 1 109 ? 17.991 0.876 -23.858 1.00 92.00 109 LEU A O 1
ATOM 838 N N . ASP A 1 110 ? 16.121 1.530 -24.924 1.00 87.19 110 ASP A N 1
ATOM 839 C CA . ASP A 1 110 ? 15.353 1.895 -23.743 1.00 87.19 110 ASP A CA 1
ATOM 840 C C . ASP A 1 110 ? 13.999 1.161 -23.713 1.00 87.19 110 ASP A C 1
ATOM 842 O O . ASP A 1 110 ? 13.758 0.208 -24.455 1.00 87.19 110 ASP A O 1
ATOM 846 N N . LEU A 1 111 ? 13.134 1.541 -22.771 1.00 84.75 111 LEU A N 1
ATOM 847 C CA . LEU A 1 111 ? 11.776 1.006 -22.654 1.00 84.75 111 LEU A CA 1
ATOM 848 C C . LEU A 1 111 ? 10.715 2.061 -23.002 1.00 84.75 111 LEU A C 1
ATOM 850 O O . LEU A 1 111 ? 9.549 1.859 -22.666 1.00 84.75 111 LEU A O 1
ATOM 854 N N . 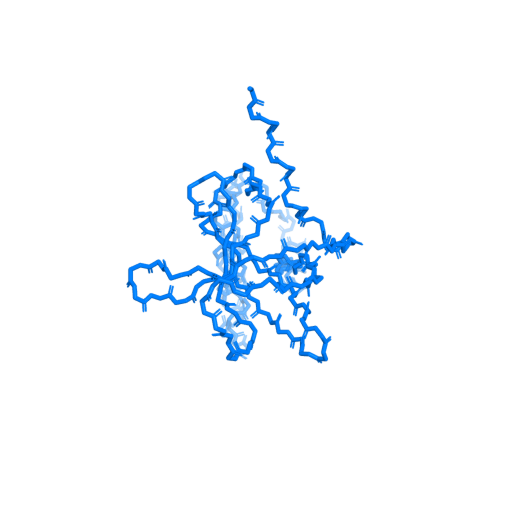GLU A 1 112 ? 11.093 3.186 -23.614 1.00 85.38 112 GLU A N 1
ATOM 855 C CA . GLU A 1 112 ? 10.187 4.316 -23.858 1.00 85.38 112 GLU A CA 1
ATOM 856 C C . GLU A 1 112 ? 9.084 3.962 -24.862 1.00 85.38 112 GLU A C 1
ATOM 858 O O . GLU A 1 112 ? 7.951 4.420 -24.716 1.00 85.38 112 GLU A O 1
ATOM 863 N N . GLY A 1 113 ? 9.369 3.065 -25.811 1.00 81.81 113 GLY A N 1
ATOM 864 C CA . GLY A 1 113 ? 8.385 2.545 -26.768 1.00 81.81 113 GLY A CA 1
ATOM 865 C C . GLY A 1 113 ? 7.318 1.616 -26.165 1.00 81.81 113 GLY A C 1
ATOM 866 O O . GLY A 1 113 ? 6.344 1.267 -26.832 1.00 81.81 113 GLY A O 1
ATOM 867 N N . LEU A 1 114 ? 7.463 1.194 -24.904 1.00 84.75 114 LEU A N 1
ATOM 868 C CA . LEU A 1 114 ? 6.532 0.276 -24.246 1.00 84.75 114 LEU A CA 1
ATOM 869 C C . LEU A 1 114 ? 5.546 1.017 -23.340 1.00 84.75 114 LEU A C 1
ATOM 871 O O . LEU A 1 114 ? 5.901 1.916 -22.580 1.00 84.75 114 LEU A O 1
ATOM 875 N N . SER A 1 115 ? 4.293 0.556 -23.324 1.00 86.00 115 SER A N 1
ATOM 876 C CA . SER A 1 115 ? 3.316 1.038 -22.346 1.00 86.00 115 SER A CA 1
ATOM 877 C C . SER A 1 115 ? 3.743 0.694 -20.918 1.00 86.00 115 SER A C 1
ATOM 879 O O . SER A 1 115 ? 4.381 -0.326 -20.642 1.00 86.00 115 SER A O 1
ATOM 881 N N . GLU A 1 116 ? 3.295 1.506 -19.965 1.00 77.12 116 GLU A N 1
ATOM 882 C CA . GLU A 1 116 ? 3.574 1.310 -18.542 1.00 77.12 116 GLU A CA 1
ATOM 883 C C . GLU A 1 116 ? 3.182 -0.094 -18.039 1.00 77.12 116 GLU A C 1
ATOM 885 O O . GLU A 1 116 ? 3.892 -0.689 -17.224 1.00 77.12 116 GLU A O 1
ATOM 890 N N . ALA A 1 117 ? 2.082 -0.655 -18.552 1.00 81.19 117 ALA A N 1
ATOM 891 C CA . ALA A 1 117 ? 1.635 -2.005 -18.221 1.00 81.19 117 ALA A CA 1
ATOM 892 C C . ALA A 1 117 ? 2.595 -3.085 -18.753 1.00 81.19 117 ALA A C 1
ATOM 894 O O . ALA A 1 117 ? 2.904 -4.039 -18.035 1.00 81.19 117 ALA A O 1
ATOM 895 N N . GLN A 1 118 ? 3.108 -2.922 -19.977 1.00 85.88 118 GLN A N 1
ATOM 896 C CA . GLN A 1 118 ? 4.087 -3.839 -20.570 1.00 85.88 118 GLN A CA 1
ATOM 897 C C . GLN A 1 118 ? 5.409 -3.806 -19.804 1.00 85.88 118 GLN A C 1
ATOM 899 O O . GLN A 1 118 ? 5.937 -4.862 -19.450 1.00 85.88 118 GLN A O 1
ATOM 904 N N . VAL A 1 119 ? 5.901 -2.610 -19.464 1.00 88.12 119 VAL A N 1
ATOM 905 C CA . VAL A 1 119 ? 7.113 -2.449 -18.650 1.00 88.12 119 VAL A CA 1
ATOM 906 C C . VAL A 1 119 ? 6.944 -3.139 -17.297 1.00 88.12 119 VAL A C 1
ATOM 908 O O . VAL A 1 119 ? 7.797 -3.926 -16.887 1.00 88.12 119 VAL A O 1
ATOM 911 N N . GLN A 1 120 ? 5.821 -2.917 -16.608 1.00 86.06 120 GLN A N 1
ATOM 912 C CA . GLN A 1 120 ? 5.556 -3.577 -15.327 1.00 86.06 120 GLN A CA 1
ATOM 913 C C . GLN A 1 120 ? 5.522 -5.102 -15.449 1.00 86.06 120 GLN A C 1
ATOM 915 O O . GLN A 1 120 ? 6.083 -5.789 -14.594 1.00 86.06 120 GLN A O 1
ATOM 920 N N . HIS A 1 121 ? 4.899 -5.631 -16.502 1.00 88.25 121 HIS A N 1
ATOM 921 C CA . HIS A 1 121 ? 4.822 -7.067 -16.737 1.00 88.25 121 HIS A CA 1
ATOM 922 C C . HIS A 1 121 ? 6.204 -7.687 -16.999 1.00 88.25 121 HIS A C 1
ATOM 924 O O . HIS A 1 121 ? 6.563 -8.676 -16.359 1.00 88.25 121 HIS A O 1
ATOM 930 N N . LEU A 1 122 ? 7.020 -7.072 -17.862 1.00 90.06 122 LEU A N 1
ATOM 931 C CA . LEU A 1 122 ? 8.385 -7.524 -18.157 1.00 90.06 122 LEU A CA 1
ATOM 932 C C . LEU A 1 122 ? 9.264 -7.535 -16.901 1.00 90.06 122 LEU A C 1
ATOM 934 O O . LEU A 1 122 ? 9.919 -8.536 -16.599 1.00 90.06 122 LEU A O 1
ATOM 938 N N . LEU A 1 123 ? 9.241 -6.447 -16.125 1.00 90.00 123 LEU A N 1
ATOM 939 C CA . LEU A 1 123 ? 10.024 -6.353 -14.894 1.00 90.00 123 LEU A CA 1
ATOM 940 C C . LEU A 1 123 ? 9.549 -7.359 -13.843 1.00 90.00 123 LEU A C 1
ATOM 942 O O . LEU A 1 123 ? 10.376 -7.939 -13.135 1.00 90.00 123 LEU A O 1
ATOM 946 N N . LEU A 1 124 ? 8.240 -7.607 -13.745 1.00 89.38 124 LEU A N 1
ATOM 947 C CA . LEU A 1 124 ? 7.696 -8.635 -12.862 1.00 89.38 124 LEU A CA 1
ATOM 948 C C . LEU A 1 124 ? 8.231 -10.018 -13.246 1.00 89.38 124 LEU A C 1
ATOM 950 O O . LEU A 1 124 ? 8.809 -10.693 -12.393 1.00 89.38 124 LEU A O 1
ATOM 954 N N . MET A 1 125 ? 8.138 -10.388 -14.529 1.00 92.00 125 MET A N 1
ATOM 955 C CA . MET A 1 125 ? 8.658 -11.660 -15.033 1.00 92.00 125 MET A CA 1
ATOM 956 C C . MET A 1 125 ? 10.139 -11.829 -14.697 1.00 92.00 125 MET A C 1
ATOM 958 O O . MET A 1 125 ? 10.531 -12.852 -14.134 1.00 92.00 125 MET A O 1
ATOM 962 N N . VAL A 1 126 ? 10.980 -10.834 -14.980 1.00 91.88 126 VAL A N 1
ATOM 963 C CA . VAL A 1 126 ? 12.410 -10.937 -14.665 1.00 91.88 126 VAL A CA 1
ATOM 964 C C . VAL A 1 126 ? 12.627 -11.072 -13.159 1.00 91.88 126 VAL A C 1
ATOM 966 O O . VAL A 1 126 ? 13.410 -11.913 -12.724 1.00 91.88 126 VAL A O 1
ATOM 969 N N . THR A 1 127 ? 11.932 -10.290 -12.330 1.00 88.06 127 THR A N 1
ATOM 970 C CA . THR A 1 127 ? 12.204 -10.287 -10.884 1.00 88.06 127 THR A CA 1
ATOM 971 C C . THR A 1 127 ? 11.667 -11.513 -10.138 1.00 88.06 127 THR A C 1
ATOM 973 O O . THR A 1 127 ? 12.083 -11.766 -9.008 1.00 88.06 127 THR A O 1
ATOM 976 N N . GLU A 1 128 ? 10.758 -12.282 -10.733 1.00 89.88 128 GLU A N 1
ATOM 977 C CA . GLU A 1 128 ? 10.270 -13.542 -10.159 1.00 89.88 128 GLU A CA 1
ATOM 978 C C . GLU A 1 128 ? 11.128 -14.757 -10.536 1.00 89.88 128 GLU A C 1
ATOM 980 O O . GLU A 1 128 ? 11.050 -15.791 -9.871 1.00 89.88 128 GLU A O 1
ATOM 985 N N . ALA A 1 129 ? 11.988 -14.646 -11.554 1.00 92.06 129 ALA A N 1
ATOM 986 C CA . ALA A 1 129 ? 12.903 -15.720 -11.926 1.00 92.06 129 ALA A CA 1
ATOM 987 C C . ALA A 1 129 ? 14.081 -15.810 -10.945 1.00 92.06 129 ALA A C 1
ATOM 989 O O . ALA A 1 129 ? 14.998 -14.986 -10.978 1.00 92.06 129 ALA A O 1
ATOM 990 N N . ARG A 1 130 ? 14.035 -16.823 -10.068 1.00 89.38 130 ARG A N 1
ATOM 991 C CA . ARG A 1 130 ? 15.128 -17.174 -9.143 1.00 89.38 130 ARG A CA 1
ATOM 992 C C . ARG A 1 130 ? 16.184 -18.075 -9.778 1.00 89.38 130 ARG A C 1
ATOM 994 O O . ARG A 1 130 ? 17.326 -18.060 -9.334 1.00 89.38 130 ARG A O 1
ATOM 1001 N N . ASP A 1 131 ? 15.793 -18.846 -10.788 1.00 94.31 131 ASP A N 1
ATOM 1002 C CA . ASP A 1 131 ? 16.711 -19.661 -11.576 1.00 94.31 131 ASP A CA 1
ATOM 1003 C C . ASP A 1 131 ? 17.514 -18.760 -12.539 1.00 94.31 131 ASP A C 1
ATOM 1005 O O . ASP A 1 131 ? 16.898 -17.987 -13.286 1.00 94.31 131 ASP A O 1
ATOM 1009 N N . PRO A 1 132 ? 18.860 -18.828 -12.538 1.00 93.62 132 PRO A N 1
ATOM 1010 C CA . PRO A 1 132 ? 19.695 -17.978 -13.385 1.00 93.62 132 PRO A CA 1
ATOM 1011 C C . PRO A 1 132 ? 19.447 -18.136 -14.890 1.00 93.62 132 PRO A C 1
ATOM 1013 O O . PRO A 1 132 ? 19.464 -17.137 -15.610 1.00 93.62 132 PRO A O 1
ATOM 1016 N N . ALA A 1 133 ? 19.180 -19.352 -15.375 1.00 94.00 133 ALA A N 1
ATOM 1017 C CA . ALA A 1 133 ? 18.935 -19.607 -16.792 1.00 94.00 133 ALA A CA 1
ATOM 1018 C C . ALA A 1 133 ? 17.581 -19.027 -17.222 1.00 94.00 133 ALA A C 1
ATOM 1020 O O . ALA A 1 133 ? 17.495 -18.320 -18.226 1.00 94.00 133 ALA A O 1
ATOM 1021 N N . ILE A 1 134 ? 16.536 -19.226 -16.410 1.00 93.81 134 ILE A N 1
ATOM 1022 C CA . ILE A 1 134 ? 15.213 -18.623 -16.653 1.00 93.81 134 ILE A CA 1
ATOM 1023 C C . ILE A 1 134 ? 15.299 -17.095 -16.593 1.00 93.81 134 ILE A C 1
ATOM 1025 O O . ILE A 1 134 ? 14.640 -16.394 -17.366 1.00 93.81 134 ILE A O 1
ATOM 1029 N N . ARG A 1 135 ? 16.111 -16.553 -15.682 1.00 95.88 135 ARG A N 1
ATOM 1030 C CA . ARG A 1 135 ? 16.318 -15.111 -15.567 1.00 95.88 135 ARG A CA 1
ATOM 1031 C C . ARG A 1 135 ? 16.981 -14.543 -16.822 1.00 95.88 135 ARG A C 1
ATOM 1033 O O . ARG A 1 135 ? 16.462 -13.571 -17.366 1.00 95.88 135 ARG A O 1
ATOM 1040 N N . ALA A 1 136 ? 18.062 -15.157 -17.302 1.00 95.31 136 ALA A N 1
ATOM 1041 C CA . ALA A 1 136 ? 18.740 -14.748 -18.533 1.00 95.31 136 ALA A CA 1
ATOM 1042 C C . ALA A 1 136 ? 17.802 -14.807 -19.752 1.00 95.31 136 ALA A C 1
ATOM 1044 O O . ALA A 1 136 ? 17.738 -13.861 -20.541 1.00 95.31 136 ALA A O 1
ATOM 1045 N N . GLU A 1 137 ? 17.001 -15.872 -19.856 1.00 95.62 137 GLU A N 1
ATOM 1046 C CA . GLU A 1 137 ? 15.980 -16.026 -20.893 1.00 95.62 137 GLU A CA 1
ATOM 1047 C C . GLU A 1 137 ? 14.980 -14.854 -20.856 1.00 95.62 137 GLU A C 1
ATOM 1049 O O . GLU A 1 137 ? 14.777 -14.167 -21.859 1.00 95.62 137 GLU A O 1
ATOM 1054 N N . ARG A 1 138 ? 14.418 -14.538 -19.683 1.00 95.88 138 ARG A N 1
ATOM 1055 C CA . ARG A 1 138 ? 13.452 -13.435 -19.516 1.00 95.88 138 ARG A CA 1
ATOM 1056 C C . ARG A 1 138 ? 14.053 -12.053 -19.780 1.00 95.88 138 ARG A C 1
ATOM 1058 O O . ARG A 1 138 ? 13.355 -11.198 -20.318 1.00 95.88 138 ARG A O 1
ATOM 1065 N N . ILE A 1 139 ? 15.326 -11.833 -19.446 1.00 95.62 139 ILE A N 1
ATOM 1066 C CA . ILE A 1 139 ? 16.037 -10.588 -19.780 1.00 95.62 139 ILE A CA 1
ATOM 1067 C C . ILE A 1 139 ? 16.130 -10.430 -21.300 1.00 95.62 139 ILE A C 1
ATOM 1069 O O . ILE A 1 139 ? 15.778 -9.379 -21.830 1.00 95.62 139 ILE A O 1
ATOM 1073 N N . ARG A 1 140 ? 16.519 -11.484 -22.024 1.00 95.31 140 ARG A N 1
ATOM 1074 C CA . ARG A 1 140 ? 16.577 -11.451 -23.493 1.00 95.31 140 ARG A CA 1
ATOM 1075 C C . ARG A 1 140 ? 15.199 -11.221 -24.128 1.00 95.31 140 ARG A C 1
ATOM 1077 O O . ARG A 1 140 ? 15.117 -10.467 -25.091 1.00 95.31 140 ARG A O 1
ATOM 1084 N N . ILE A 1 141 ? 14.124 -11.784 -23.569 1.00 93.75 141 ILE A N 1
ATOM 1085 C CA . ILE A 1 141 ? 12.747 -11.489 -24.013 1.00 93.75 141 ILE A CA 1
ATOM 1086 C C . ILE A 1 141 ? 12.415 -10.004 -23.812 1.00 93.75 141 ILE A C 1
ATOM 1088 O O . ILE A 1 141 ? 11.842 -9.382 -24.701 1.00 93.75 141 ILE A O 1
ATOM 1092 N N . ALA A 1 142 ? 12.799 -9.410 -22.677 1.00 91.88 142 ALA A N 1
ATOM 1093 C CA . ALA A 1 142 ? 12.582 -7.984 -22.432 1.00 91.88 142 ALA A CA 1
ATOM 1094 C C . ALA A 1 142 ? 13.334 -7.099 -23.442 1.00 91.88 142 ALA A C 1
ATOM 1096 O O . ALA A 1 142 ? 12.756 -6.149 -23.962 1.00 91.88 142 ALA A O 1
ATOM 1097 N N . VAL A 1 143 ? 14.580 -7.450 -23.779 1.00 94.06 143 VAL A N 1
ATOM 1098 C CA . VAL A 1 143 ? 15.369 -6.766 -24.821 1.00 94.06 143 VAL A CA 1
ATOM 1099 C C . VAL A 1 143 ? 14.717 -6.907 -26.202 1.00 94.06 143 VAL A C 1
ATOM 1101 O O . VAL A 1 143 ? 14.645 -5.939 -26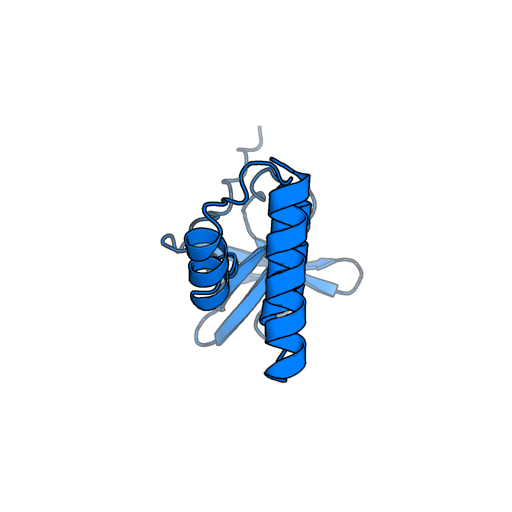.952 1.00 94.06 143 VAL A O 1
ATOM 1104 N N . GLN A 1 144 ? 14.199 -8.088 -26.549 1.00 94.12 144 GLN A N 1
ATOM 1105 C CA . GLN A 1 144 ? 13.481 -8.299 -27.814 1.00 94.12 144 GLN A CA 1
ATOM 1106 C C . GLN A 1 144 ? 12.187 -7.483 -27.889 1.00 94.12 144 GLN A C 1
ATOM 1108 O O . GLN A 1 144 ? 11.894 -6.901 -28.930 1.00 94.12 144 GLN A O 1
ATOM 1113 N N . ALA A 1 145 ? 11.434 -7.411 -26.789 1.00 90.56 145 ALA A N 1
ATOM 1114 C CA . ALA A 1 145 ? 10.225 -6.600 -26.712 1.00 90.56 145 ALA A CA 1
ATOM 1115 C C . ALA A 1 145 ? 10.532 -5.103 -26.874 1.00 90.56 145 ALA A C 1
ATOM 1117 O O . ALA A 1 145 ? 9.802 -4.417 -27.580 1.00 90.56 145 ALA A O 1
ATOM 1118 N N . ALA A 1 146 ? 11.626 -4.620 -26.276 1.00 90.56 146 ALA A N 1
ATOM 1119 C CA . ALA A 1 146 ? 12.102 -3.250 -26.455 1.00 90.56 146 ALA A CA 1
ATOM 1120 C C . ALA A 1 146 ? 12.462 -2.955 -27.922 1.00 90.56 146 ALA A C 1
ATOM 1122 O O . ALA A 1 146 ? 11.977 -1.977 -28.482 1.00 90.56 146 ALA A O 1
ATOM 1123 N N . ARG A 1 147 ? 13.214 -3.852 -28.583 1.00 92.75 147 ARG A N 1
ATOM 1124 C CA . ARG A 1 147 ? 13.542 -3.728 -30.020 1.00 92.75 147 ARG A CA 1
ATOM 1125 C C . ARG A 1 147 ? 12.317 -3.655 -30.914 1.00 92.75 147 ARG A C 1
ATOM 1127 O O . ARG A 1 147 ? 12.330 -2.924 -31.887 1.00 92.75 147 ARG A O 1
ATOM 1134 N N . ALA A 1 148 ? 11.289 -4.446 -30.618 1.00 90.19 148 ALA A N 1
ATOM 1135 C CA . ALA A 1 148 ? 10.067 -4.469 -31.416 1.00 90.19 148 ALA A CA 1
ATOM 1136 C C . ALA A 1 148 ? 9.193 -3.217 -31.221 1.00 90.19 148 ALA A C 1
ATOM 1138 O O . ALA A 1 148 ? 8.234 -3.031 -31.967 1.00 90.19 148 ALA A O 1
ATOM 1139 N N . ALA A 1 149 ? 9.486 -2.410 -30.199 1.00 85.44 149 ALA A N 1
ATOM 1140 C CA . ALA A 1 149 ? 8.747 -1.206 -29.841 1.00 85.44 149 ALA A CA 1
ATOM 1141 C C . ALA A 1 149 ? 9.482 0.097 -30.205 1.00 85.44 149 ALA A C 1
ATOM 1143 O O . ALA A 1 149 ? 8.914 1.169 -30.005 1.00 85.44 149 ALA A O 1
ATOM 1144 N N . THR A 1 150 ? 10.723 -0.004 -30.696 1.00 73.62 150 THR A N 1
ATOM 1145 C CA . THR A 1 150 ? 11.497 1.101 -31.291 1.00 73.62 150 THR A CA 1
ATOM 1146 C C . THR A 1 150 ? 11.184 1.193 -32.779 1.00 73.62 150 THR A C 1
ATOM 1148 O O . THR A 1 150 ? 11.009 2.326 -33.275 1.00 73.62 150 THR A O 1
#

Secondary structure (DSSP, 8-state):
-PPPPPBPP--TT-EEEEEEEEEEETTEEEEEES-BPPSSS-S-EEEEEEETTEEEEEEEEEETTEEEE--SS---TT-EEEEEEEEPPP---PPPPHHHHHHHHHTT--STTS-HHHHHHHHHHHHH--SHHHHHHHHHHHHHHHHTT-

pLDDT: mean 87.66, std 9.82, range [44.5, 95.88]

Sequence (150 aa):
MSTPLPELPSDSAIEVTAEAITTDVSGQLLLVLPFRMPEGASRGRRYRLRCGTVQVVRVIFRLHDRTACRPADTANAGERITVSLRAIPAKRRRGIPTDVQAALRDAELDLEGLSEAQVQHLLLMVTEARDPAIRAERIRIAVQAARAAT

Foldseek 3Di:
DDDQFAEDDQAQVDKDKFKWFFADDPNATKTWTSHAYDDDDDQWFWKFKDFPPFTDIWTWGDDPSTIITHDSDDDDHGDITIMMIGGDPDPPLPPQPPVLVVLCVVVVFDCPLDDPVVVSVLSVQLVPDPDPVSNVVSSVVVNVVRVVSD